Protein AF-U9TR66-F1 (afdb_monomer_lite)

Sequence (54 aa):
MNAQQMHEELLQRVHQGELCEEDVPEVSTIQNWISGFSRRWKEAMALRSVLCFL

Organism: Rhizophagus irregularis (strain DAOM 181602 / DAOM 197198 / MUCL 43194) (NCBI:txid747089)

Secondary structure (DSSP, 8-state):
--HHHHHHHHHHHHHTTSS-GGG---HHHHHHH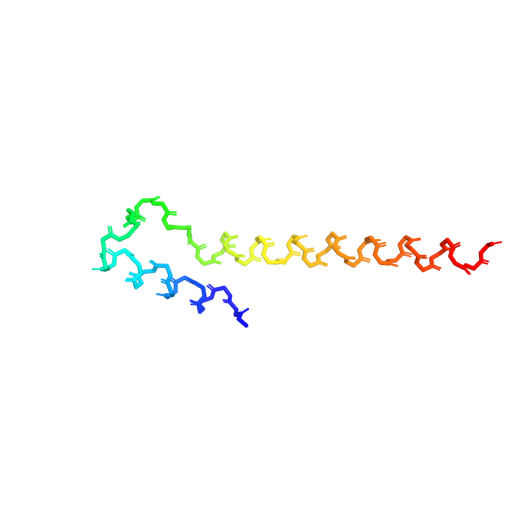HHHHHHHHHHHHHHHHHHTT-

Foldseek 3Di:
DALVVVLVVVVVCVVVVNDPPVPRDDSVVSNVVVVVVVVVVVVVVVVVV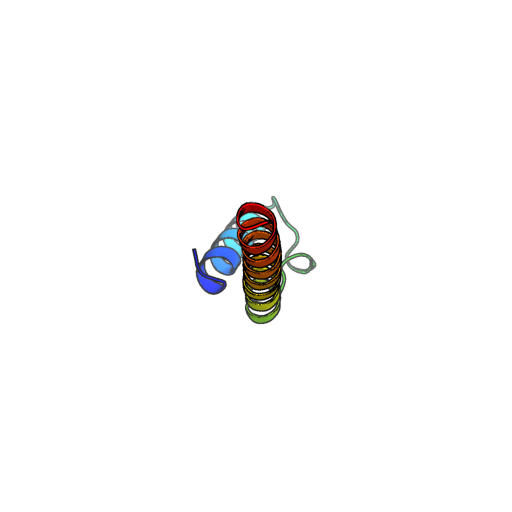VVVVD

pLDDT: mean 91.59, std 12.08, range [50.84, 98.44]

Radius of gyration: 16.49 Å; chains: 1; bounding box: 40×17×40 Å

Structure (mmCIF, N/CA/C/O backbone):
data_AF-U9TR66-F1
#
_entry.id   AF-U9TR66-F1
#
loop_
_atom_site.group_PDB
_atom_site.id
_atom_site.type_symbol
_atom_site.label_atom_id
_atom_site.label_alt_id
_atom_site.label_comp_id
_atom_site.label_asym_id
_atom_site.label_entity_id
_atom_site.label_seq_id
_atom_site.pdbx_PDB_ins_code
_atom_site.Cartn_x
_atom_site.Cartn_y
_atom_site.Cartn_z
_atom_site.occupancy
_atom_site.B_iso_or_equiv
_atom_site.auth_seq_id
_atom_site.auth_comp_id
_atom_site.auth_asym_id
_atom_site.auth_atom_id
_atom_site.pdbx_PDB_model_num
ATOM 1 N N . MET A 1 1 ? 9.641 5.188 5.160 1.00 77.19 1 MET A N 1
ATOM 2 C CA . MET A 1 1 ? 8.301 4.607 5.318 1.00 77.19 1 MET A CA 1
ATOM 3 C C . MET A 1 1 ? 8.334 3.189 4.775 1.00 77.19 1 MET A C 1
ATOM 5 O O . MET A 1 1 ? 8.646 3.011 3.602 1.00 77.19 1 MET A O 1
ATOM 9 N N . ASN A 1 2 ? 8.161 2.195 5.644 1.00 93.38 2 ASN A N 1
ATOM 10 C CA . ASN A 1 2 ? 8.052 0.785 5.261 1.00 93.38 2 ASN A CA 1
ATOM 11 C C . ASN A 1 2 ? 6.567 0.374 5.161 1.00 93.38 2 ASN A C 1
ATOM 13 O O . ASN A 1 2 ? 5.686 1.158 5.513 1.00 93.38 2 ASN A O 1
ATOM 17 N N . ALA A 1 3 ? 6.289 -0.838 4.675 1.00 97.25 3 ALA A N 1
ATOM 18 C CA . ALA A 1 3 ? 4.916 -1.303 4.478 1.00 97.25 3 ALA A CA 1
ATOM 19 C C . ALA A 1 3 ? 4.087 -1.335 5.776 1.00 97.25 3 ALA A C 1
ATOM 21 O O . ALA A 1 3 ? 2.906 -1.006 5.751 1.00 97.25 3 ALA A O 1
ATOM 22 N N . GLN A 1 4 ? 4.722 -1.664 6.905 1.00 97.81 4 GLN A N 1
ATOM 23 C CA . GLN A 1 4 ? 4.085 -1.703 8.223 1.00 97.81 4 GLN A CA 1
ATOM 24 C C . GLN A 1 4 ? 3.617 -0.308 8.664 1.00 97.81 4 GLN A C 1
ATOM 26 O O . GLN A 1 4 ? 2.471 -0.139 9.061 1.00 97.81 4 GLN A O 1
ATOM 31 N N . GLN A 1 5 ? 4.475 0.703 8.516 1.00 97.88 5 GLN A N 1
ATOM 32 C CA . GLN A 1 5 ? 4.145 2.090 8.859 1.00 97.88 5 GLN A CA 1
ATOM 33 C C . GLN A 1 5 ? 2.988 2.628 8.008 1.00 97.88 5 GLN A C 1
ATOM 35 O O . GLN A 1 5 ? 2.101 3.293 8.527 1.00 97.88 5 GLN A O 1
ATOM 40 N N . MET A 1 6 ? 2.964 2.310 6.707 1.00 97.19 6 MET A N 1
ATOM 41 C CA . MET A 1 6 ? 1.842 2.705 5.845 1.00 97.19 6 MET A CA 1
ATOM 42 C C . MET A 1 6 ? 0.542 2.025 6.263 1.00 97.19 6 MET A C 1
ATOM 44 O O . MET A 1 6 ? -0.501 2.664 6.279 1.00 97.19 6 MET A O 1
ATOM 48 N N . HIS A 1 7 ? 0.599 0.738 6.604 1.00 98.12 7 HIS A N 1
ATOM 49 C CA . HIS A 1 7 ? -0.567 0.007 7.081 1.00 98.12 7 HIS A CA 1
ATOM 50 C C . HIS A 1 7 ? -1.132 0.623 8.369 1.00 98.12 7 HIS A C 1
ATOM 52 O O . HIS A 1 7 ? -2.334 0.836 8.474 1.00 98.12 7 HIS A O 1
ATOM 58 N N . GLU A 1 8 ? -0.268 0.982 9.319 1.00 98.12 8 GLU A N 1
ATOM 59 C CA . GLU A 1 8 ? -0.664 1.652 10.564 1.00 98.12 8 GLU A CA 1
ATOM 60 C C . GLU A 1 8 ? -1.326 3.015 10.309 1.00 98.12 8 GLU A C 1
ATOM 62 O O . GLU A 1 8 ? -2.366 3.311 10.897 1.00 98.12 8 GLU A O 1
ATOM 67 N N . GLU A 1 9 ? -0.794 3.817 9.382 1.00 97.94 9 GLU A N 1
ATOM 68 C CA . GLU A 1 9 ? -1.429 5.078 8.973 1.00 97.94 9 GLU A CA 1
ATOM 69 C C . GLU A 1 9 ? -2.804 4.859 8.321 1.00 97.94 9 GLU A C 1
ATOM 71 O O . GLU A 1 9 ? -3.727 5.644 8.546 1.00 97.94 9 GLU A O 1
ATOM 76 N N . LEU A 1 10 ? -2.971 3.797 7.527 1.00 98.00 10 LEU A N 1
ATOM 77 C CA . LEU A 1 10 ? -4.261 3.454 6.920 1.00 98.00 10 LEU A CA 1
ATOM 78 C C . LEU A 1 10 ? -5.279 3.019 7.978 1.00 98.00 10 LEU A C 1
ATOM 80 O O . LEU A 1 10 ? -6.414 3.492 7.953 1.00 98.00 10 LEU A O 1
ATOM 84 N N . LEU A 1 11 ? -4.868 2.213 8.959 1.00 98.25 11 LEU A N 1
ATOM 85 C CA . LEU A 1 11 ? -5.722 1.849 10.093 1.00 98.25 11 LEU A CA 1
ATOM 86 C C . LEU A 1 11 ? -6.130 3.071 10.926 1.00 98.25 11 LEU A C 1
ATOM 88 O O . LEU A 1 11 ? -7.266 3.155 11.390 1.00 98.25 11 LEU A O 1
ATOM 92 N N . GLN A 1 12 ? -5.240 4.053 11.089 1.00 98.44 12 GLN A N 1
ATOM 93 C CA . GLN A 1 12 ? -5.583 5.296 11.776 1.00 98.44 12 GLN A CA 1
ATOM 94 C C . GLN A 1 12 ? -6.676 6.079 11.028 1.00 98.44 12 GLN A C 1
ATOM 96 O O . GLN A 1 12 ? -7.569 6.641 11.661 1.00 98.44 12 GLN A O 1
ATOM 101 N N . ARG A 1 13 ? -6.652 6.083 9.693 1.00 98.12 13 ARG A N 1
ATOM 102 C CA . ARG A 1 13 ? -7.693 6.713 8.863 1.00 98.12 13 ARG A CA 1
ATOM 103 C C . ARG A 1 13 ? -9.020 5.955 8.917 1.00 98.12 13 ARG A C 1
ATOM 105 O O . ARG A 1 13 ? -10.069 6.593 8.956 1.00 98.12 13 ARG A O 1
ATOM 112 N N . VAL A 1 14 ? -8.987 4.621 9.006 1.00 98.31 14 VAL A N 1
ATOM 113 C CA . VAL A 1 14 ? -10.187 3.811 9.296 1.00 98.31 14 VAL A CA 1
ATOM 114 C C . VAL A 1 14 ? -10.777 4.204 10.646 1.00 98.31 14 VAL A C 1
ATOM 116 O O . VAL A 1 14 ? -11.969 4.480 10.748 1.00 98.31 14 VAL A O 1
ATOM 119 N N . HIS A 1 15 ? -9.939 4.327 11.678 1.00 98.12 15 HIS A N 1
ATOM 120 C CA . HIS A 1 15 ? -10.382 4.765 13.002 1.00 98.12 15 HIS A CA 1
ATOM 121 C C . HIS A 1 15 ? -11.016 6.167 12.988 1.00 98.12 15 HIS A C 1
ATOM 123 O O . HIS A 1 15 ? -11.936 6.443 13.755 1.00 98.12 15 HIS A O 1
ATOM 129 N N . GLN A 1 16 ? -10.551 7.047 12.102 1.00 98.31 16 GLN A N 1
ATOM 130 C CA . GLN A 1 16 ? -11.104 8.390 11.900 1.00 98.31 16 GLN A CA 1
ATOM 131 C C . GLN A 1 16 ? -12.375 8.405 11.031 1.00 98.31 16 GLN A C 1
ATOM 133 O O . GLN A 1 16 ? -12.998 9.456 10.891 1.00 98.31 16 GLN A O 1
ATOM 138 N N . GLY A 1 17 ? -12.777 7.263 10.466 1.00 97.75 17 GLY A N 1
ATOM 139 C CA . GLY A 1 17 ? -13.914 7.152 9.553 1.00 97.75 17 GLY A CA 1
ATOM 140 C C . GLY A 1 17 ? -13.646 7.721 8.157 1.00 97.75 17 GLY A C 1
ATOM 141 O O . GLY A 1 17 ? -14.589 7.964 7.410 1.00 97.75 17 GLY A O 1
ATOM 142 N N . GLU A 1 18 ? -12.379 7.956 7.802 1.00 98.25 18 GLU A N 1
ATOM 143 C CA . GLU A 1 18 ? -11.979 8.445 6.475 1.00 98.25 18 GLU A CA 1
ATOM 144 C C . GLU A 1 18 ? -11.893 7.319 5.437 1.00 98.25 18 GLU A C 1
ATOM 146 O O . GLU A 1 18 ? -11.966 7.580 4.237 1.00 98.25 18 GLU A O 1
ATOM 151 N N . LEU A 1 19 ? -11.705 6.079 5.897 1.00 97.38 19 LEU A N 1
ATOM 152 C CA . LEU A 1 19 ? -11.567 4.883 5.071 1.00 97.38 19 LEU A CA 1
ATOM 153 C C . LEU A 1 19 ? -12.410 3.741 5.634 1.00 97.38 19 LEU A C 1
ATOM 155 O O . LEU A 1 19 ? -12.594 3.628 6.847 1.00 97.38 19 LEU A O 1
ATOM 159 N N . CYS A 1 20 ? -12.867 2.869 4.744 1.00 97.75 20 CYS A N 1
ATOM 160 C CA . CYS A 1 20 ? -13.462 1.598 5.118 1.00 97.75 20 CYS A CA 1
ATOM 161 C C . CYS A 1 20 ? -12.359 0.561 5.382 1.00 97.75 20 CYS A C 1
ATOM 163 O O . CYS A 1 20 ? -11.312 0.572 4.731 1.00 97.75 20 CYS A O 1
ATOM 165 N N . GLU A 1 21 ? -12.572 -0.326 6.355 1.00 96.75 21 GLU A N 1
ATOM 166 C CA . GLU A 1 21 ? -11.577 -1.340 6.734 1.00 96.75 21 GLU A CA 1
ATOM 167 C C . GLU A 1 21 ? -11.319 -2.324 5.587 1.00 96.75 21 GLU A C 1
ATOM 169 O O . GLU A 1 21 ? -10.176 -2.705 5.345 1.00 96.75 21 GLU A O 1
ATOM 174 N N . GLU A 1 22 ? -12.359 -2.660 4.819 1.00 97.00 22 GLU A N 1
ATOM 175 C CA . GLU A 1 22 ? -12.270 -3.517 3.634 1.00 97.00 22 GLU A CA 1
ATOM 176 C C . GLU A 1 22 ? -11.390 -2.948 2.510 1.00 97.00 22 GLU A C 1
ATOM 178 O O . GLU A 1 22 ? -10.928 -3.703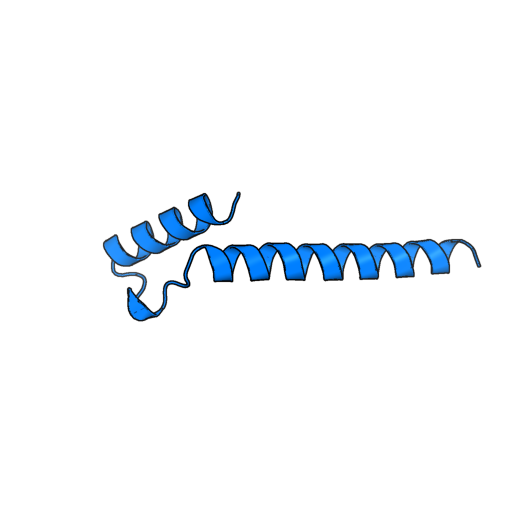 1.653 1.00 97.00 22 GLU A O 1
ATOM 183 N N . ASP A 1 23 ? -11.133 -1.638 2.525 1.00 96.56 23 ASP A N 1
ATOM 184 C CA . ASP A 1 23 ? -10.277 -0.968 1.549 1.00 96.56 23 ASP A CA 1
ATOM 185 C C . ASP A 1 23 ? -8.800 -0.958 1.974 1.00 96.56 23 ASP A C 1
ATOM 187 O O . ASP A 1 23 ? -7.937 -0.554 1.188 1.00 96.56 23 ASP A O 1
ATOM 191 N N . VAL A 1 24 ? -8.474 -1.394 3.200 1.00 97.69 24 VAL A N 1
ATOM 192 C 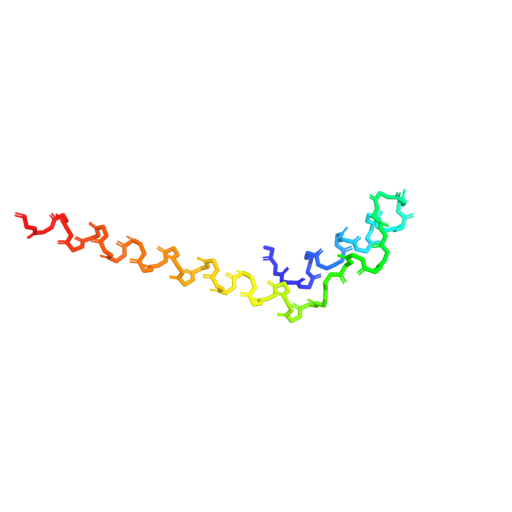CA . VAL A 1 24 ? -7.092 -1.437 3.688 1.00 97.69 24 VAL A CA 1
ATOM 193 C C . VAL A 1 24 ? -6.394 -2.701 3.173 1.00 97.69 24 VAL A C 1
ATOM 195 O O . VAL A 1 24 ? -6.755 -3.817 3.542 1.00 97.69 24 VAL A O 1
ATOM 198 N N . PRO A 1 25 ? -5.358 -2.568 2.328 1.00 97.88 25 PRO A N 1
ATOM 199 C CA . PRO A 1 25 ? -4.611 -3.713 1.839 1.00 97.88 25 PRO A CA 1
ATOM 200 C C . PRO A 1 25 ? -3.690 -4.282 2.921 1.00 97.88 25 PRO A C 1
ATOM 202 O O . PRO A 1 25 ? -3.045 -3.544 3.663 1.00 97.88 25 PRO A O 1
ATOM 205 N N . GLU A 1 26 ? -3.523 -5.603 2.906 1.00 98.12 26 GLU A N 1
ATOM 206 C CA . GLU A 1 26 ? -2.520 -6.313 3.703 1.00 98.12 26 GLU A CA 1
ATOM 207 C C . GLU A 1 26 ? -1.111 -5.710 3.555 1.00 98.12 26 GLU A C 1
ATOM 209 O O . GLU A 1 26 ? -0.700 -5.268 2.473 1.00 98.12 26 GLU A O 1
ATOM 214 N N . VAL A 1 27 ? -0.305 -5.806 4.616 1.00 98.12 27 VAL A N 1
ATOM 215 C CA . VAL A 1 27 ? 1.093 -5.332 4.632 1.00 98.12 27 VAL A CA 1
ATOM 216 C C . VAL A 1 27 ? 1.907 -5.917 3.468 1.00 98.12 27 VAL A C 1
ATOM 218 O O . VAL A 1 27 ? 2.735 -5.229 2.869 1.00 98.12 27 VAL A O 1
ATOM 221 N N . SER A 1 28 ? 1.653 -7.175 3.096 1.00 98.00 28 SER A N 1
ATOM 222 C CA . SER A 1 28 ? 2.316 -7.841 1.967 1.00 98.00 28 SER A CA 1
ATOM 223 C C . SER A 1 28 ? 1.986 -7.190 0.617 1.00 98.00 28 SER A C 1
ATOM 225 O O . SER A 1 28 ? 2.871 -7.027 -0.225 1.00 98.00 28 SER A O 1
ATOM 227 N N . THR A 1 29 ? 0.745 -6.748 0.420 1.00 98.12 29 THR A N 1
ATOM 228 C CA . THR A 1 29 ? 0.300 -6.030 -0.780 1.00 98.12 29 THR A CA 1
ATOM 229 C C . THR A 1 29 ? 0.974 -4.665 -0.874 1.00 98.12 29 THR A C 1
ATOM 231 O O . THR A 1 29 ? 1.525 -4.322 -1.923 1.00 98.12 29 THR A O 1
ATOM 234 N N . ILE A 1 30 ? 1.036 -3.927 0.237 1.00 98.00 30 ILE A N 1
ATOM 235 C CA . ILE A 1 30 ? 1.752 -2.647 0.314 1.00 98.00 30 ILE A CA 1
ATOM 236 C C . ILE A 1 30 ? 3.240 -2.853 -0.001 1.00 98.00 30 ILE A C 1
ATOM 238 O O . ILE A 1 30 ? 3.820 -2.134 -0.819 1.00 98.00 30 ILE A O 1
ATOM 242 N N . GLN A 1 31 ? 3.863 -3.878 0.586 1.00 97.75 31 GLN A N 1
ATOM 243 C CA . GLN A 1 31 ? 5.259 -4.219 0.317 1.00 97.75 31 GLN A CA 1
ATOM 244 C C . GLN A 1 31 ? 5.487 -4.556 -1.162 1.00 97.75 31 GLN A C 1
ATOM 246 O O . GLN A 1 31 ? 6.493 -4.136 -1.740 1.00 97.75 31 GLN A O 1
ATOM 251 N N . ASN A 1 32 ? 4.557 -5.272 -1.794 1.00 97.12 32 ASN A N 1
ATOM 252 C CA . ASN A 1 32 ? 4.616 -5.586 -3.218 1.00 97.12 32 ASN A CA 1
ATOM 253 C C . ASN A 1 32 ? 4.525 -4.326 -4.087 1.00 97.12 32 ASN A C 1
ATOM 255 O O . ASN A 1 32 ? 5.283 -4.206 -5.051 1.00 97.12 32 ASN A O 1
ATOM 259 N N . TRP A 1 33 ? 3.675 -3.358 -3.739 1.00 96.69 33 TRP A N 1
ATOM 260 C CA . TRP A 1 33 ? 3.604 -2.075 -4.446 1.00 96.69 33 TRP A CA 1
ATOM 261 C C . TRP A 1 33 ? 4.891 -1.262 -4.308 1.00 96.69 33 TRP A C 1
ATOM 263 O O . TRP A 1 33 ? 5.418 -0.786 -5.316 1.00 96.69 33 TRP A O 1
ATOM 273 N N . ILE A 1 34 ? 5.451 -1.168 -3.096 1.00 94.31 34 ILE A N 1
ATOM 274 C CA . ILE A 1 34 ? 6.726 -0.476 -2.845 1.00 94.31 34 ILE A CA 1
ATOM 275 C C . ILE A 1 34 ? 7.851 -1.116 -3.667 1.00 94.31 34 ILE A C 1
ATOM 277 O O . ILE A 1 34 ? 8.601 -0.424 -4.367 1.00 94.31 34 ILE A O 1
ATOM 281 N N . SER A 1 35 ? 7.963 -2.445 -3.613 1.00 94.44 35 SER A N 1
ATOM 282 C CA . SER A 1 35 ? 8.974 -3.204 -4.352 1.00 94.44 35 SER A CA 1
ATOM 283 C C . SER A 1 35 ? 8.793 -3.064 -5.865 1.00 94.44 35 SER A C 1
ATOM 285 O O . SER A 1 35 ? 9.765 -2.829 -6.585 1.00 94.44 35 SER A O 1
ATOM 287 N N . GLY A 1 36 ? 7.553 -3.155 -6.352 1.00 94.75 36 GLY A N 1
ATOM 288 C CA . GLY A 1 36 ? 7.211 -3.012 -7.765 1.00 94.75 36 GLY A CA 1
ATOM 289 C C . GLY A 1 36 ? 7.546 -1.624 -8.308 1.00 94.75 36 GLY A C 1
ATOM 290 O O . GLY A 1 36 ? 8.188 -1.513 -9.354 1.00 94.75 36 GLY A O 1
ATOM 291 N N . PHE A 1 37 ? 7.191 -0.566 -7.574 1.00 92.44 37 PHE A N 1
ATOM 292 C CA . PHE A 1 37 ? 7.553 0.807 -7.926 1.00 92.44 37 PHE A CA 1
ATOM 293 C C . PHE A 1 37 ? 9.074 0.991 -7.961 1.00 92.44 37 PHE A C 1
ATOM 295 O O . PHE A 1 37 ? 9.624 1.472 -8.952 1.00 92.44 37 PHE A O 1
ATOM 302 N N . SER A 1 38 ? 9.765 0.528 -6.916 1.00 92.19 38 SER A N 1
ATOM 303 C CA . SER A 1 38 ? 11.224 0.613 -6.812 1.00 92.19 38 SER A CA 1
ATOM 304 C C . SER A 1 38 ? 11.925 -0.088 -7.976 1.00 92.19 38 SER A C 1
ATOM 306 O O . SER A 1 38 ? 12.909 0.428 -8.507 1.00 92.19 38 SER A O 1
ATOM 308 N N . ARG A 1 39 ? 11.421 -1.255 -8.399 1.00 93.88 39 ARG A N 1
ATOM 309 C CA . ARG A 1 39 ? 11.968 -1.998 -9.539 1.00 93.88 39 ARG A CA 1
ATOM 310 C C . ARG A 1 39 ? 11.806 -1.217 -10.840 1.00 93.88 39 ARG A C 1
ATOM 312 O O . ARG A 1 39 ? 12.798 -0.981 -11.522 1.00 93.88 39 ARG A O 1
ATOM 319 N N . ARG A 1 40 ? 10.590 -0.748 -11.135 1.00 93.56 40 ARG A N 1
ATOM 320 C CA . ARG A 1 40 ? 10.294 0.030 -12.352 1.00 93.56 40 ARG A CA 1
ATOM 321 C C . ARG A 1 40 ? 11.117 1.312 -12.425 1.00 93.56 40 ARG A C 1
ATOM 323 O O . ARG A 1 40 ? 11.598 1.679 -13.492 1.00 93.56 40 ARG A O 1
ATOM 330 N N . TRP A 1 41 ? 11.311 1.980 -11.291 1.00 93.12 41 TRP A N 1
ATOM 331 C CA . TRP A 1 41 ? 12.147 3.173 -11.225 1.00 93.12 41 TRP A CA 1
ATOM 332 C C . TRP A 1 41 ? 13.617 2.8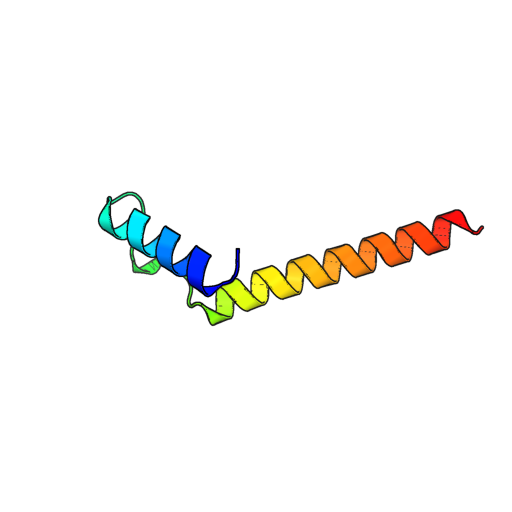60 -11.538 1.00 93.12 41 TRP A C 1
ATOM 334 O O . TRP A 1 41 ? 14.229 3.549 -12.352 1.00 93.12 41 TRP A O 1
ATOM 344 N N . LYS A 1 42 ? 14.173 1.787 -10.958 1.00 92.44 42 LYS A N 1
ATOM 345 C CA . LYS A 1 42 ? 15.543 1.335 -11.257 1.00 92.44 42 LYS A CA 1
ATOM 346 C C . LYS A 1 42 ? 15.713 0.962 -12.730 1.00 92.44 42 LYS A C 1
ATOM 348 O O . LYS A 1 42 ? 16.697 1.371 -13.335 1.00 92.44 42 LYS A O 1
ATOM 353 N N . GLU A 1 43 ? 14.753 0.242 -13.309 1.00 94.12 43 GLU A N 1
ATOM 354 C CA . GLU A 1 43 ? 14.732 -0.100 -14.739 1.00 94.12 43 GLU A CA 1
ATOM 355 C C . GLU A 1 43 ? 14.745 1.168 -15.613 1.00 94.12 43 GLU A C 1
ATOM 357 O O . GLU A 1 43 ? 15.582 1.298 -16.505 1.00 94.12 43 GLU A O 1
ATOM 362 N N . ALA A 1 44 ? 13.887 2.148 -15.313 1.00 92.38 44 ALA A N 1
ATOM 363 C CA . ALA A 1 44 ? 13.830 3.413 -16.046 1.00 92.38 44 ALA A CA 1
ATOM 364 C C . ALA A 1 44 ? 15.135 4.224 -15.939 1.00 92.38 44 ALA A C 1
ATOM 366 O O . ALA A 1 44 ? 15.589 4.806 -16.925 1.00 92.38 44 ALA A O 1
ATOM 367 N N . MET A 1 45 ? 15.762 4.259 -14.759 1.00 90.75 45 MET A N 1
ATOM 368 C CA . MET A 1 45 ? 17.046 4.941 -14.569 1.00 90.75 45 MET A CA 1
ATOM 369 C C . MET A 1 45 ? 18.198 4.218 -15.265 1.00 90.75 45 MET A C 1
ATOM 371 O O . MET A 1 45 ? 19.056 4.881 -15.846 1.00 90.75 45 MET A O 1
ATOM 375 N N . ALA A 1 46 ? 18.198 2.883 -15.271 1.00 90.94 46 ALA A N 1
ATOM 376 C CA . ALA A 1 46 ? 19.165 2.100 -16.029 1.00 90.94 46 ALA A CA 1
ATOM 377 C C . ALA A 1 46 ? 19.047 2.397 -17.533 1.00 90.94 46 ALA A C 1
ATOM 379 O O . ALA A 1 46 ? 20.045 2.759 -18.154 1.00 90.94 46 ALA A O 1
ATOM 380 N N . LEU A 1 47 ? 17.833 2.374 -18.096 1.00 89.69 47 LEU A N 1
ATOM 381 C CA . LEU A 1 47 ? 17.592 2.750 -19.496 1.00 89.69 47 LEU A CA 1
ATOM 382 C C . LEU A 1 47 ? 18.068 4.176 -19.805 1.00 89.69 47 LEU A C 1
ATOM 384 O O . LEU A 1 47 ? 18.740 4.399 -20.811 1.00 89.69 47 LEU A O 1
ATOM 388 N N . ARG A 1 48 ? 17.782 5.138 -18.917 1.00 83.56 48 ARG A N 1
ATOM 389 C CA . ARG A 1 48 ? 18.240 6.526 -19.078 1.00 83.56 48 ARG A CA 1
ATOM 390 C C . ARG A 1 48 ? 19.763 6.643 -19.035 1.00 83.56 48 ARG A C 1
ATOM 392 O O . ARG A 1 48 ? 20.324 7.420 -19.797 1.00 83.56 48 ARG A O 1
ATOM 399 N N . SER A 1 49 ? 20.430 5.890 -18.159 1.00 77.38 49 SER A N 1
ATOM 400 C CA . SER A 1 49 ? 21.893 5.902 -18.077 1.00 77.38 49 SER A CA 1
ATOM 401 C C . SER A 1 49 ? 22.540 5.364 -19.351 1.00 77.38 49 SER A C 1
ATOM 403 O O . SER A 1 49 ? 23.478 5.979 -19.837 1.00 77.38 49 SER A O 1
ATOM 405 N N . VAL A 1 50 ? 21.994 4.297 -19.947 1.00 65.38 50 VAL A N 1
ATOM 406 C CA . VAL A 1 50 ? 22.517 3.704 -21.190 1.00 65.38 50 VAL A CA 1
ATOM 4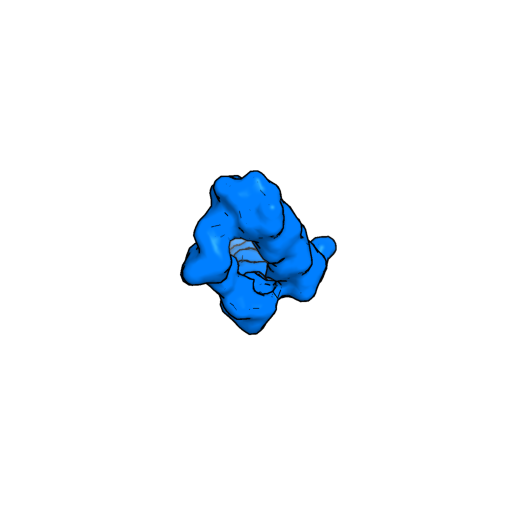07 C C . VAL A 1 50 ? 22.377 4.661 -22.379 1.00 65.38 50 VAL A C 1
ATOM 409 O O . VAL A 1 50 ? 23.297 4.766 -23.182 1.00 65.38 50 VAL A O 1
ATOM 412 N N . LEU A 1 51 ? 21.274 5.412 -22.461 1.00 61.53 51 LEU A N 1
ATOM 413 C CA . LEU A 1 51 ? 21.051 6.414 -23.514 1.00 61.53 51 LEU A CA 1
ATOM 414 C C . LEU A 1 51 ? 21.961 7.650 -23.408 1.00 61.53 51 LEU A C 1
ATOM 416 O O . LEU A 1 51 ? 22.104 8.365 -24.388 1.00 61.53 51 LEU A O 1
ATOM 420 N N . CYS A 1 52 ? 22.569 7.917 -22.249 1.00 55.72 52 CYS A N 1
ATOM 421 C CA . CYS A 1 52 ? 23.500 9.038 -22.068 1.00 55.72 52 CYS A CA 1
ATOM 422 C C . CYS A 1 52 ? 24.952 8.712 -22.471 1.00 55.72 52 CYS A C 1
ATOM 424 O O . CYS A 1 52 ? 25.794 9.606 -22.421 1.00 55.72 52 CYS A O 1
ATOM 426 N N . PHE A 1 53 ? 25.256 7.459 -22.832 1.00 50.84 53 PHE A N 1
ATOM 427 C CA . PHE A 1 53 ? 26.591 7.011 -23.259 1.00 50.84 53 PHE A CA 1
ATOM 428 C C . PHE A 1 53 ? 26.678 6.667 -24.762 1.00 50.84 53 PHE A C 1
ATOM 430 O O . PHE A 1 53 ? 27.693 6.122 -25.197 1.00 50.84 53 PHE A O 1
ATOM 437 N N . LEU A 1 54 ? 25.640 6.989 -25.542 1.00 51.31 54 LEU A N 1
ATOM 438 C CA . LEU A 1 54 ? 25.599 6.944 -27.012 1.00 51.31 54 LEU A CA 1
ATOM 439 C C . LEU A 1 54 ? 25.404 8.362 -27.554 1.00 51.31 54 LEU A C 1
ATOM 441 O O . LEU A 1 54 ? 26.013 8.663 -28.602 1.00 51.31 54 LEU A O 1
#